Protein AF-A0A972UIZ4-F1 (afdb_monomer_lite)

Radius of gyration: 29.74 Å; chains: 1; bounding box: 60×79×74 Å

pLDDT: mean 77.22, std 16.66, range [39.34, 96.25]

Secondary structure (DSSP, 8-state):
---PPPP-PPP-----S-HHHHHHHHHHHHHHHHHHHHTTT--SSSPPHHHHHHHHHHHTTTS-HHHHHHHHHHHHHHHHHHHS--GGGSHHHHHHHHHHHHHHHHHHHHHHS---SS-HHHHS--------------PPP----------PPPSS--PPPPPPPP-

Structure (mmCIF, N/CA/C/O backbone):
data_AF-A0A972UIZ4-F1
#
_entry.id   AF-A0A972UIZ4-F1
#
loop_
_atom_site.group_PDB
_atom_site.id
_atom_site.type_symbol
_atom_site.label_atom_id
_atom_site.label_alt_id
_atom_site.label_comp_id
_atom_site.label_asym_id
_atom_site.label_entity_id
_atom_site.label_seq_id
_atom_site.pdbx_PDB_ins_code
_atom_site.Cartn_x
_atom_site.Cartn_y
_atom_site.Cartn_z
_atom_site.occupancy
_atom_site.B_iso_or_equiv
_atom_site.auth_seq_id
_atom_site.auth_comp_id
_atom_site.auth_asym_id
_atom_site.auth_atom_id
_atom_site.pdbx_PDB_model_num
ATOM 1 N N . MET A 1 1 ? 5.917 -61.252 26.962 1.00 44.66 1 MET A N 1
ATOM 2 C CA . MET A 1 1 ? 5.654 -59.898 27.508 1.00 44.66 1 MET A CA 1
ATOM 3 C C . MET A 1 1 ? 6.527 -58.879 26.771 1.00 44.66 1 MET A C 1
ATOM 5 O O . MET A 1 1 ? 7.733 -58.883 26.972 1.00 44.66 1 MET A O 1
ATOM 9 N N . LYS A 1 2 ? 5.974 -58.068 25.854 1.00 53.78 2 LYS A N 1
ATOM 10 C CA . LYS A 1 2 ? 6.735 -57.066 25.074 1.00 53.78 2 LYS A CA 1
ATOM 11 C C . LYS A 1 2 ? 6.495 -55.676 25.674 1.00 53.78 2 LYS A C 1
ATOM 13 O O . LYS A 1 2 ? 5.368 -55.193 25.665 1.00 53.78 2 LYS A O 1
ATOM 18 N N . ARG A 1 3 ? 7.538 -55.063 26.244 1.00 49.38 3 ARG A N 1
ATOM 19 C CA . ARG A 1 3 ? 7.490 -53.714 26.831 1.00 49.38 3 ARG A CA 1
ATOM 20 C C . ARG A 1 3 ? 7.456 -52.676 25.704 1.00 49.38 3 ARG A C 1
ATOM 22 O O . ARG A 1 3 ? 8.434 -52.530 24.977 1.00 49.38 3 ARG A O 1
ATOM 29 N N . PHE A 1 4 ? 6.339 -51.969 25.552 1.00 52.22 4 PHE A N 1
ATOM 30 C CA . PHE A 1 4 ? 6.249 -50.799 24.677 1.00 52.22 4 PHE A CA 1
ATOM 31 C C . PHE A 1 4 ? 6.992 -49.623 25.325 1.00 52.22 4 PHE A C 1
ATOM 33 O O . PHE A 1 4 ? 6.649 -49.179 26.418 1.00 52.22 4 PHE A O 1
ATOM 40 N N . SER A 1 5 ? 8.036 -49.143 24.650 1.00 60.78 5 SER A N 1
ATOM 41 C CA . SER A 1 5 ? 8.815 -47.967 25.041 1.00 60.78 5 SER A CA 1
ATOM 42 C C . SER A 1 5 ? 8.057 -46.689 24.662 1.00 60.78 5 SER A C 1
ATOM 44 O O . SER A 1 5 ? 7.728 -46.476 23.495 1.00 60.78 5 SER A O 1
ATOM 46 N N . SER A 1 6 ? 7.748 -45.852 25.655 1.00 64.69 6 SER A N 1
ATOM 47 C CA . SER A 1 6 ? 7.014 -44.591 25.491 1.00 64.69 6 SER A CA 1
ATOM 48 C C . SER A 1 6 ? 7.776 -43.566 24.634 1.00 64.69 6 SER A C 1
ATOM 50 O O . SER A 1 6 ? 8.967 -43.336 24.862 1.00 64.69 6 SER A O 1
ATOM 52 N N . PRO A 1 7 ? 7.113 -42.855 23.703 1.00 62.78 7 PRO A N 1
ATOM 53 C CA . PRO A 1 7 ? 7.764 -41.822 22.906 1.00 62.78 7 PRO A CA 1
ATOM 54 C C . PRO A 1 7 ? 8.007 -40.549 23.737 1.00 62.78 7 PRO A C 1
ATOM 56 O O . PRO A 1 7 ? 7.073 -39.919 24.240 1.00 62.78 7 PRO A O 1
ATOM 59 N N . LYS A 1 8 ? 9.276 -40.127 23.845 1.00 63.12 8 LYS A N 1
ATOM 60 C CA . LYS A 1 8 ? 9.683 -38.828 24.417 1.00 63.12 8 LYS A CA 1
ATOM 61 C C . LYS A 1 8 ? 8.965 -37.678 23.690 1.00 63.12 8 LYS A C 1
ATOM 63 O O . LYS A 1 8 ? 9.232 -37.406 22.518 1.00 63.12 8 LYS A O 1
ATOM 68 N N . LYS A 1 9 ? 8.079 -36.962 24.395 1.00 61.34 9 LYS A N 1
ATOM 69 C CA . LYS A 1 9 ? 7.444 -35.722 23.914 1.00 61.34 9 LYS A CA 1
ATOM 70 C C . LYS A 1 9 ? 8.521 -34.656 23.671 1.00 61.34 9 LYS A C 1
ATOM 72 O O . LYS A 1 9 ? 9.212 -34.246 24.600 1.00 61.34 9 LYS A O 1
ATOM 77 N N . ARG A 1 10 ? 8.656 -34.187 22.426 1.00 61.06 10 ARG A N 1
ATOM 78 C CA . ARG A 1 10 ? 9.517 -33.040 22.087 1.00 61.06 10 ARG A CA 1
ATOM 79 C C . ARG A 1 10 ? 8.954 -31.764 22.738 1.00 61.06 10 ARG A C 1
ATOM 81 O O . ARG A 1 10 ? 7.746 -31.534 22.631 1.00 61.06 10 ARG A O 1
ATOM 88 N N . PRO A 1 11 ? 9.778 -30.908 23.366 1.00 59.25 11 PRO A N 1
ATOM 89 C CA . PRO A 1 11 ? 9.301 -29.641 23.906 1.00 59.25 11 PRO A CA 1
ATOM 90 C C . PRO A 1 11 ? 8.874 -28.703 22.768 1.00 59.25 11 PRO A C 1
ATOM 92 O O . PRO A 1 11 ? 9.604 -28.486 21.798 1.00 59.25 11 PRO A O 1
ATOM 95 N N . ARG A 1 12 ? 7.668 -28.134 22.881 1.00 62.41 12 ARG A N 1
ATOM 96 C CA . ARG A 1 12 ? 7.178 -27.090 21.973 1.00 62.41 12 ARG A CA 1
ATOM 97 C C . ARG A 1 12 ? 8.027 -25.832 22.183 1.00 62.41 12 ARG A C 1
ATOM 99 O O . ARG A 1 12 ? 7.966 -25.228 23.251 1.00 62.41 12 ARG A O 1
ATOM 106 N N . LYS A 1 13 ? 8.804 -25.421 21.172 1.00 59.78 13 LYS A N 1
ATOM 107 C CA . LYS A 1 13 ? 9.491 -24.117 21.160 1.00 59.78 13 LYS A CA 1
ATOM 108 C C . LYS A 1 13 ? 8.450 -23.004 21.350 1.00 59.78 13 LYS A C 1
ATOM 110 O O . LYS A 1 13 ? 7.640 -22.759 20.459 1.00 59.78 13 LYS A O 1
ATOM 115 N N . ARG A 1 14 ? 8.466 -22.332 22.504 1.00 60.47 14 ARG A N 1
ATOM 116 C CA . ARG A 1 14 ? 7.729 -21.079 22.730 1.00 60.47 14 ARG A CA 1
ATOM 117 C C . ARG A 1 14 ? 8.372 -19.975 21.875 1.00 60.47 14 ARG A C 1
ATOM 119 O O . ARG A 1 14 ? 9.577 -19.766 22.008 1.00 60.47 14 ARG A O 1
ATOM 126 N N . PRO A 1 15 ? 7.633 -19.249 21.016 1.00 50.94 15 PRO A N 1
ATOM 127 C CA . PRO A 1 15 ? 8.197 -18.096 20.326 1.00 50.94 15 PRO A CA 1
ATOM 128 C C . PRO A 1 15 ? 8.270 -16.907 21.296 1.00 50.94 15 PRO A C 1
ATOM 130 O O . PRO A 1 15 ? 7.281 -16.215 21.519 1.00 50.94 15 PRO A O 1
ATOM 133 N N . ALA A 1 16 ? 9.441 -16.681 21.892 1.00 50.84 16 ALA A N 1
ATOM 134 C CA . ALA A 1 16 ? 9.711 -15.532 22.752 1.00 50.84 16 ALA A CA 1
ATOM 135 C C . ALA A 1 16 ? 10.209 -14.301 21.954 1.00 50.84 16 ALA A C 1
ATOM 137 O O . ALA A 1 16 ? 10.855 -14.427 20.914 1.00 50.84 16 ALA A O 1
ATOM 138 N N . ALA A 1 17 ? 9.905 -13.112 22.490 1.00 51.31 17 ALA A N 1
ATOM 139 C CA . ALA A 1 17 ? 10.590 -11.820 22.301 1.00 51.31 17 ALA A CA 1
ATOM 140 C C . ALA A 1 17 ? 10.456 -11.008 20.987 1.00 51.31 17 ALA A C 1
ATOM 142 O O . ALA A 1 17 ? 11.028 -9.927 20.907 1.00 51.31 17 ALA A O 1
ATOM 143 N N . LYS A 1 18 ? 9.658 -11.402 19.982 1.00 52.66 18 LYS A N 1
ATOM 144 C CA . LYS A 1 18 ? 9.435 -10.556 18.772 1.00 52.66 18 LYS A CA 1
ATOM 145 C C . LYS A 1 18 ? 8.265 -9.562 18.876 1.00 52.66 18 LYS A C 1
ATOM 147 O O . LYS A 1 18 ? 7.923 -8.915 17.890 1.00 52.66 18 LYS A O 1
ATOM 152 N N . SER A 1 19 ? 7.597 -9.465 20.027 1.00 60.62 19 SER A N 1
ATOM 153 C CA . SER A 1 19 ? 6.283 -8.810 20.119 1.00 60.62 19 SER A CA 1
ATOM 154 C C . SER A 1 19 ? 6.329 -7.291 20.309 1.00 60.62 19 SER A C 1
ATOM 156 O O . SER A 1 19 ? 5.411 -6.624 19.849 1.00 60.62 19 SER A O 1
ATOM 158 N N . THR A 1 20 ? 7.355 -6.724 20.948 1.00 68.19 20 THR A N 1
ATOM 159 C CA . THR A 1 20 ? 7.416 -5.279 21.248 1.00 68.19 20 THR A CA 1
ATOM 160 C C . THR A 1 20 ? 7.866 -4.460 20.038 1.00 68.19 20 THR A C 1
ATOM 162 O O . THR A 1 20 ? 7.168 -3.535 19.637 1.00 68.19 20 THR A O 1
ATOM 165 N N . ALA A 1 21 ? 8.955 -4.862 19.377 1.00 73.31 21 ALA A N 1
ATOM 166 C CA . ALA A 1 21 ? 9.451 -4.200 18.166 1.00 73.31 21 ALA A CA 1
ATOM 167 C C . ALA A 1 21 ? 8.473 -4.300 16.978 1.00 73.31 21 ALA A C 1
ATOM 169 O O . ALA A 1 21 ? 8.375 -3.395 16.154 1.00 73.31 21 ALA A O 1
ATOM 170 N N . ALA A 1 22 ? 7.716 -5.397 16.882 1.00 75.88 22 ALA A N 1
ATOM 171 C CA . ALA A 1 22 ? 6.678 -5.529 15.863 1.00 75.88 22 ALA A CA 1
ATOM 172 C C . ALA A 1 22 ? 5.489 -4.593 16.131 1.00 75.88 22 ALA A C 1
ATOM 174 O O . ALA A 1 22 ? 4.962 -4.005 15.192 1.00 75.88 22 ALA A O 1
ATOM 175 N N . LYS A 1 23 ? 5.091 -4.417 17.400 1.00 81.38 23 LYS A N 1
ATOM 176 C CA . LYS A 1 23 ? 4.030 -3.472 17.785 1.00 81.38 23 LYS A CA 1
ATOM 177 C C . LYS A 1 23 ? 4.426 -2.028 17.490 1.00 81.38 23 LYS A C 1
ATOM 179 O O . LYS A 1 23 ? 3.632 -1.317 16.887 1.00 81.38 23 LYS A O 1
ATOM 184 N N . SER A 1 24 ? 5.654 -1.622 17.818 1.00 84.06 24 SER A N 1
ATOM 185 C CA . SER A 1 24 ? 6.115 -0.256 17.531 1.00 84.06 24 SER A CA 1
ATOM 186 C C . SER A 1 24 ? 6.173 0.034 16.026 1.00 84.06 24 SER A C 1
ATOM 188 O O . SER A 1 24 ? 5.815 1.125 15.586 1.00 84.06 24 SER A O 1
ATOM 190 N N . ALA A 1 25 ? 6.545 -0.954 15.204 1.00 87.31 25 ALA A N 1
ATOM 191 C CA . ALA A 1 25 ? 6.488 -0.831 13.748 1.00 87.31 25 ALA A CA 1
ATOM 192 C C . ALA A 1 25 ? 5.044 -0.731 13.215 1.00 87.31 25 ALA A C 1
ATOM 194 O O . ALA A 1 25 ? 4.790 0.022 12.273 1.00 87.31 25 ALA A O 1
ATOM 195 N N . GLU A 1 26 ? 4.098 -1.469 13.809 1.00 90.12 26 GLU A N 1
ATOM 196 C CA . GLU A 1 26 ? 2.672 -1.374 13.474 1.00 90.12 26 GLU A CA 1
ATOM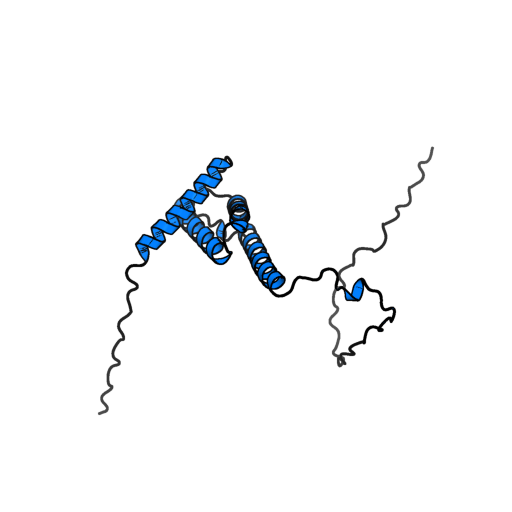 197 C C . GLU A 1 26 ? 2.103 0.009 13.827 1.00 90.12 26 GLU A C 1
ATOM 199 O O . GLU A 1 26 ? 1.436 0.629 12.995 1.00 90.12 26 GLU A O 1
ATOM 204 N N . GLU A 1 27 ? 2.408 0.516 15.022 1.00 91.62 27 GLU A N 1
ATOM 205 C CA . GLU A 1 27 ? 2.002 1.848 15.487 1.00 91.62 27 GLU A CA 1
ATOM 206 C C . GLU A 1 27 ? 2.588 2.959 14.620 1.00 91.62 27 GLU A C 1
ATOM 208 O O . GLU A 1 27 ? 1.860 3.873 14.232 1.00 91.62 27 GLU A O 1
ATOM 213 N N . LYS A 1 28 ? 3.865 2.849 14.237 1.00 93.62 28 LYS A N 1
ATOM 214 C CA . LYS A 1 28 ? 4.505 3.794 13.316 1.00 93.62 28 LYS A CA 1
ATOM 215 C C . LYS A 1 28 ? 3.820 3.808 11.950 1.00 93.62 28 LYS A C 1
ATOM 217 O O . LYS A 1 28 ? 3.448 4.872 11.469 1.00 93.62 28 LYS A O 1
ATOM 222 N N . ALA A 1 29 ? 3.580 2.636 11.357 1.00 93.19 29 ALA A N 1
ATOM 223 C CA . ALA A 1 29 ? 2.881 2.540 10.073 1.00 93.19 29 ALA A CA 1
ATOM 224 C C . ALA A 1 29 ? 1.464 3.139 10.140 1.00 93.19 29 ALA A C 1
ATOM 226 O O . ALA A 1 29 ? 0.989 3.747 9.180 1.00 93.19 29 ALA A O 1
ATOM 227 N N . TRP A 1 30 ? 0.789 2.991 11.282 1.00 93.94 30 TRP A N 1
ATOM 228 C CA . TRP A 1 30 ? -0.503 3.623 11.526 1.00 93.94 30 TRP A CA 1
ATOM 229 C C . TRP A 1 30 ? -0.404 5.141 11.691 1.00 93.94 30 TRP A C 1
ATOM 231 O O . TRP A 1 30 ? -1.224 5.858 11.120 1.00 93.94 30 TRP A O 1
ATOM 241 N N . ALA A 1 31 ? 0.581 5.644 12.435 1.00 94.62 31 ALA A N 1
ATOM 242 C CA . ALA A 1 31 ? 0.803 7.077 12.610 1.00 94.62 31 ALA A CA 1
ATOM 243 C C . ALA A 1 31 ? 1.098 7.768 11.270 1.00 94.62 31 ALA A C 1
ATOM 245 O O . ALA A 1 31 ? 0.476 8.787 10.962 1.00 94.62 31 ALA A O 1
ATOM 246 N N . ASP A 1 32 ? 1.947 7.162 10.437 1.00 94.62 32 ASP A N 1
ATOM 247 C CA . ASP A 1 32 ? 2.250 7.646 9.086 1.00 94.62 32 ASP A CA 1
ATOM 248 C C . ASP A 1 32 ? 0.981 7.697 8.218 1.00 94.62 32 ASP A C 1
ATOM 250 O O . ASP A 1 32 ? 0.728 8.681 7.520 1.00 94.62 32 ASP A O 1
ATOM 254 N N . PHE A 1 33 ? 0.137 6.663 8.295 1.00 94.50 33 PHE A N 1
ATOM 255 C CA . PHE A 1 33 ? -1.142 6.624 7.585 1.00 94.50 33 PHE A CA 1
ATOM 256 C C . PHE A 1 33 ? -2.123 7.702 8.069 1.00 94.50 33 PHE A C 1
ATOM 258 O O . PHE A 1 33 ? -2.756 8.372 7.251 1.00 94.50 33 PHE A O 1
ATOM 265 N N . VAL A 1 34 ? -2.242 7.906 9.384 1.00 94.75 34 VAL A N 1
ATOM 266 C CA . VAL A 1 34 ? -3.102 8.951 9.962 1.00 94.75 34 VAL A CA 1
ATOM 267 C C . VAL A 1 34 ? -2.609 10.339 9.566 1.00 94.75 34 VAL A C 1
ATOM 269 O O . VAL A 1 34 ? -3.424 11.172 9.175 1.00 94.75 34 VAL A O 1
ATOM 272 N N . SER A 1 35 ? -1.300 10.584 9.632 1.00 95.88 35 SER A N 1
ATOM 273 C CA . SER A 1 35 ? -0.686 11.840 9.190 1.00 95.88 35 SER A CA 1
ATOM 274 C C . SER A 1 35 ? -0.999 12.113 7.716 1.00 95.88 35 SER A C 1
ATOM 276 O O . SER A 1 35 ? -1.500 13.181 7.361 1.00 95.88 35 SER A O 1
ATOM 278 N N . TRP A 1 36 ? -0.836 11.098 6.864 1.00 95.38 36 TRP A N 1
ATOM 279 C CA . TRP A 1 36 ? -1.161 11.183 5.443 1.00 95.38 36 TRP A CA 1
ATOM 280 C C . TRP A 1 36 ? -2.648 11.461 5.172 1.00 95.38 36 TRP A C 1
ATOM 282 O O . TRP A 1 36 ? -2.962 12.224 4.252 1.00 95.38 36 TRP A O 1
ATOM 292 N N . CYS A 1 37 ? -3.551 10.872 5.967 1.00 94.81 37 CYS A N 1
ATOM 293 C CA . CYS A 1 37 ? -4.990 11.134 5.890 1.00 94.81 37 CYS A CA 1
ATOM 294 C C . CYS A 1 37 ? -5.323 12.570 6.309 1.00 94.81 37 CYS A C 1
ATOM 296 O O . CYS A 1 37 ? -6.039 13.258 5.584 1.00 94.81 37 CYS A O 1
ATOM 298 N N . LYS A 1 38 ? -4.769 13.041 7.436 1.00 95.12 38 LYS A N 1
ATOM 299 C CA . LYS A 1 38 ? -4.969 14.410 7.942 1.00 95.12 38 LYS A CA 1
ATOM 300 C C . LYS A 1 38 ? -4.520 15.454 6.925 1.00 95.12 38 LYS A C 1
ATOM 302 O O . LYS A 1 38 ? -5.277 16.367 6.629 1.00 95.12 38 LYS A O 1
ATOM 307 N N . ALA A 1 39 ? -3.355 15.254 6.310 1.00 95.38 39 ALA A N 1
ATOM 308 C CA . ALA A 1 39 ? -2.835 16.139 5.266 1.00 95.38 39 ALA A CA 1
ATOM 309 C C . ALA A 1 39 ? -3.735 16.234 4.014 1.00 95.38 39 ALA A C 1
ATOM 311 O O . ALA A 1 39 ? -3.533 17.106 3.177 1.00 95.38 39 ALA A O 1
ATOM 312 N N . ARG A 1 40 ? -4.705 15.325 3.853 1.00 93.50 40 ARG A N 1
ATOM 313 C CA . ARG A 1 40 ? -5.640 15.265 2.715 1.00 93.50 40 ARG A CA 1
ATOM 314 C C . ARG A 1 40 ? -7.096 15.470 3.127 1.00 93.50 40 ARG A C 1
ATOM 316 O O . ARG A 1 40 ? -7.979 15.224 2.313 1.00 93.50 40 ARG A O 1
ATOM 323 N N . ASN A 1 41 ? -7.347 15.882 4.372 1.00 93.06 41 ASN A N 1
ATOM 324 C CA . ASN A 1 41 ? -8.691 16.020 4.940 1.00 93.06 41 ASN A CA 1
ATOM 325 C C . ASN A 1 41 ? -9.526 14.726 4.843 1.00 93.06 41 ASN A C 1
ATOM 327 O O . ASN A 1 41 ? -10.736 14.755 4.633 1.00 93.06 41 ASN A O 1
ATOM 331 N N . LEU A 1 42 ? -8.870 13.569 4.986 1.00 91.00 42 LEU A N 1
ATOM 332 C CA . LEU A 1 42 ? -9.504 12.252 4.959 1.00 91.00 42 LEU A CA 1
ATOM 333 C C . LEU A 1 42 ? -9.676 11.699 6.374 1.00 91.00 42 LEU A C 1
ATOM 335 O O . LEU A 1 42 ? -8.811 11.852 7.240 1.00 91.00 42 LEU A O 1
ATOM 339 N N . THR A 1 43 ? -10.765 10.968 6.595 1.00 86.56 43 THR A N 1
ATOM 340 C CA . THR A 1 43 ? -10.994 10.253 7.851 1.00 86.56 43 THR A CA 1
ATOM 341 C C . THR A 1 43 ? -10.183 8.957 7.882 1.00 86.56 43 THR A C 1
ATOM 343 O O . THR A 1 43 ? -10.318 8.073 7.034 1.00 86.56 43 THR A O 1
ATOM 346 N N . ALA A 1 44 ? -9.314 8.824 8.888 1.00 82.69 44 ALA A N 1
ATOM 34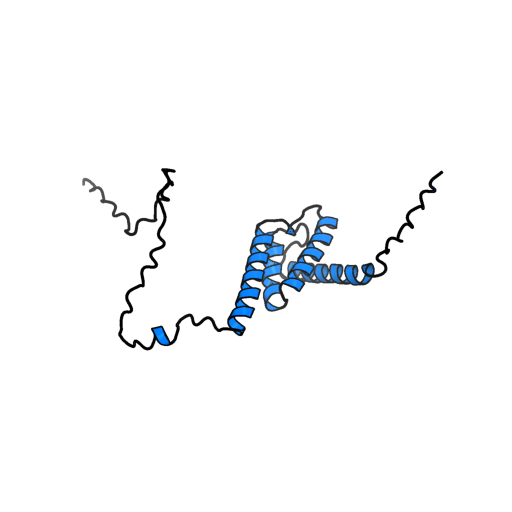7 C CA . ALA A 1 44 ? -8.514 7.614 9.060 1.00 82.69 44 ALA A CA 1
ATOM 348 C C . ALA A 1 44 ? -9.359 6.420 9.544 1.00 82.69 44 ALA A C 1
ATOM 350 O O . ALA A 1 44 ? -9.030 5.278 9.239 1.00 82.69 44 ALA A O 1
ATOM 351 N N . VAL A 1 45 ? -10.452 6.650 10.282 1.00 84.25 45 VAL A N 1
ATOM 352 C CA . VAL A 1 45 ? -11.384 5.603 10.737 1.00 84.25 45 VAL A CA 1
ATOM 353 C C . VAL A 1 45 ? -12.829 6.113 10.625 1.00 84.25 45 VAL A C 1
ATOM 355 O O . VAL A 1 45 ? -13.091 7.201 11.131 1.00 84.25 45 VAL A O 1
ATOM 358 N N . PRO A 1 46 ? -13.767 5.342 10.033 1.00 79.00 46 PRO A N 1
ATOM 359 C CA . PRO A 1 46 ? -13.546 4.118 9.258 1.00 79.00 46 PRO A CA 1
ATOM 360 C C . PRO A 1 46 ? -12.906 4.433 7.896 1.00 79.00 46 PRO A C 1
ATOM 362 O O . PRO A 1 46 ? -13.406 5.252 7.132 1.00 79.00 46 PRO A O 1
ATOM 365 N N . THR A 1 47 ? -11.809 3.755 7.565 1.00 83.06 47 THR A N 1
ATO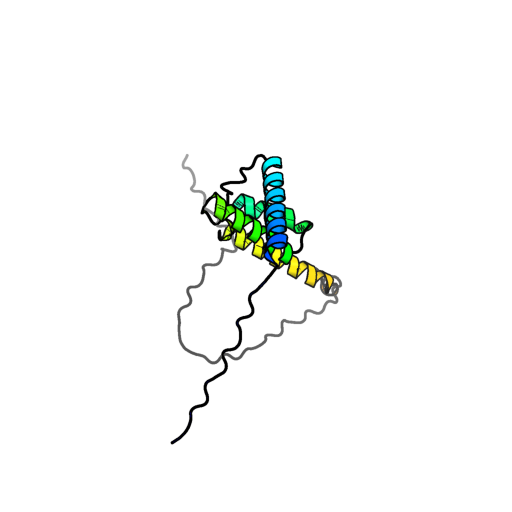M 366 C CA . THR A 1 47 ? -11.123 3.928 6.282 1.00 83.06 47 THR A CA 1
ATOM 367 C C . THR A 1 47 ? -11.989 3.388 5.140 1.00 83.06 47 THR A C 1
ATOM 369 O O . THR A 1 47 ? -12.307 2.194 5.102 1.00 83.06 47 THR A O 1
ATOM 372 N N . ASN A 1 48 ? -12.315 4.233 4.159 1.00 89.12 48 ASN A N 1
ATOM 373 C CA . ASN A 1 48 ? -12.835 3.762 2.874 1.00 89.12 48 ASN A CA 1
ATOM 374 C C . ASN A 1 48 ? -11.750 2.908 2.177 1.00 89.12 48 ASN A C 1
ATOM 376 O O . ASN A 1 48 ? -10.598 3.342 2.113 1.00 89.12 48 ASN A O 1
ATOM 380 N N . PRO A 1 49 ? -12.054 1.715 1.629 1.00 91.31 49 PRO A N 1
ATOM 381 C CA . PRO A 1 49 ? -11.057 0.908 0.923 1.00 91.31 49 PRO A CA 1
ATOM 382 C C . PRO A 1 49 ? -10.313 1.656 -0.195 1.00 91.31 49 PRO A C 1
ATOM 384 O O . PRO A 1 49 ? -9.149 1.356 -0.461 1.00 91.31 49 PRO A O 1
ATOM 387 N N . TRP A 1 50 ? -10.946 2.657 -0.813 1.00 92.75 50 TRP A N 1
ATOM 388 C CA . TRP A 1 50 ? -10.282 3.563 -1.750 1.00 92.75 50 TRP A CA 1
ATOM 389 C C . TRP A 1 50 ? -9.139 4.349 -1.097 1.00 92.75 50 TRP A C 1
ATOM 391 O O . TRP A 1 50 ? -8.047 4.391 -1.653 1.00 92.75 50 TRP A O 1
ATOM 401 N N . THR A 1 51 ? -9.329 4.897 0.104 1.00 94.31 51 THR A N 1
ATOM 402 C CA . THR A 1 51 ? -8.291 5.622 0.855 1.00 94.31 51 THR A CA 1
ATOM 403 C C . THR A 1 51 ? -7.053 4.757 1.076 1.00 94.31 51 THR A C 1
ATOM 405 O O . THR A 1 51 ? -5.929 5.206 0.853 1.00 94.31 51 THR A O 1
ATOM 408 N N . LEU A 1 52 ? -7.252 3.485 1.435 1.00 93.56 52 LEU A N 1
ATOM 409 C CA . LEU A 1 52 ? -6.155 2.537 1.635 1.00 93.56 52 LEU A CA 1
ATOM 410 C C . LEU A 1 52 ? -5.449 2.184 0.313 1.00 93.56 52 LEU A C 1
ATOM 412 O O . LEU A 1 52 ? -4.224 2.080 0.274 1.00 93.56 52 LEU A O 1
ATOM 416 N N . ALA A 1 53 ? -6.202 2.037 -0.782 1.00 95.06 53 ALA A N 1
ATOM 417 C CA . ALA A 1 53 ? -5.639 1.823 -2.115 1.00 95.06 53 ALA A CA 1
ATOM 418 C C . ALA A 1 53 ? -4.835 3.041 -2.612 1.00 95.06 53 ALA A C 1
ATOM 420 O O . ALA A 1 53 ? -3.754 2.880 -3.180 1.00 95.06 53 ALA A O 1
ATOM 421 N N . THR A 1 54 ? -5.327 4.254 -2.368 1.00 95.50 54 THR A N 1
ATOM 422 C CA . THR A 1 54 ? -4.651 5.507 -2.732 1.00 95.50 54 THR A CA 1
ATOM 423 C C . THR A 1 54 ? -3.381 5.704 -1.913 1.00 95.50 54 THR A C 1
ATOM 425 O O . THR A 1 54 ? -2.342 6.047 -2.475 1.00 95.50 54 THR A O 1
ATOM 428 N N . TYR A 1 55 ? -3.416 5.393 -0.614 1.00 95.06 55 TYR A N 1
ATOM 429 C CA . TYR A 1 55 ? -2.218 5.363 0.224 1.00 95.06 55 TYR A CA 1
ATOM 430 C C . TYR A 1 55 ? -1.181 4.368 -0.312 1.00 95.06 55 TYR A C 1
ATOM 432 O O . TYR A 1 55 ? -0.017 4.722 -0.491 1.00 95.06 55 TYR A O 1
ATOM 440 N N . ALA A 1 56 ? -1.610 3.153 -0.677 1.00 94.94 56 ALA A N 1
ATOM 441 C CA . ALA A 1 56 ? -0.726 2.151 -1.272 1.00 94.94 56 ALA A CA 1
ATOM 442 C C . ALA A 1 56 ? -0.031 2.667 -2.543 1.00 94.94 56 ALA A C 1
ATOM 444 O O . ALA A 1 56 ? 1.164 2.450 -2.745 1.00 94.94 56 ALA A O 1
ATOM 445 N N . ARG A 1 57 ? -0.782 3.379 -3.391 1.00 94.88 57 ARG A N 1
ATOM 446 C CA . ARG A 1 57 ? -0.271 4.003 -4.614 1.00 94.88 57 ARG A CA 1
ATOM 447 C C . ARG A 1 57 ? 0.737 5.114 -4.314 1.00 94.88 57 ARG A C 1
ATOM 449 O O . ARG A 1 57 ? 1.746 5.204 -5.004 1.00 94.88 57 ARG A O 1
ATOM 456 N N . TRP A 1 58 ? 0.484 5.925 -3.291 1.00 94.88 58 TRP A N 1
ATOM 457 C CA . TRP A 1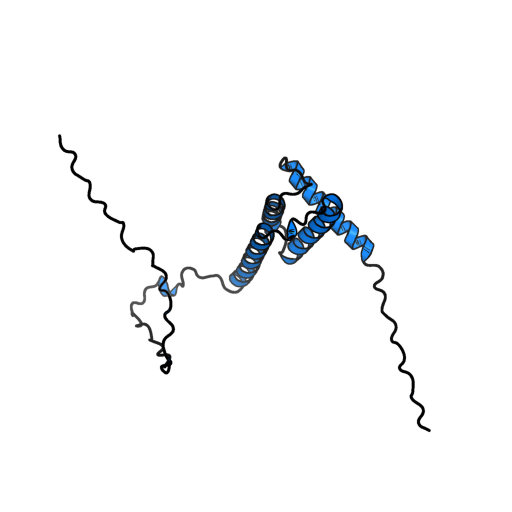 58 ? 1.377 7.003 -2.862 1.00 94.88 58 TRP A CA 1
ATOM 458 C C . TRP A 1 58 ? 2.699 6.481 -2.269 1.00 94.88 58 TRP A C 1
ATOM 460 O O . TRP A 1 58 ? 3.755 7.078 -2.476 1.00 94.88 58 TRP A O 1
ATOM 470 N N . CYS A 1 59 ? 2.673 5.331 -1.591 1.00 93.69 59 CYS A N 1
ATOM 471 C CA . CYS A 1 59 ? 3.878 4.692 -1.056 1.00 93.69 59 CYS A CA 1
ATOM 472 C C . CYS A 1 59 ? 4.717 3.948 -2.110 1.00 93.69 59 CYS A C 1
ATOM 474 O O . CYS A 1 59 ? 5.894 3.693 -1.858 1.00 93.69 59 CYS A O 1
ATOM 476 N N . GLU A 1 60 ? 4.153 3.593 -3.272 1.00 92.50 60 GLU A N 1
ATOM 477 C CA . GLU A 1 60 ? 4.845 2.840 -4.334 1.00 92.50 60 GLU A CA 1
ATOM 478 C C . GLU A 1 60 ? 6.228 3.401 -4.733 1.00 92.50 60 GLU A C 1
ATOM 480 O O . GLU A 1 60 ? 7.159 2.600 -4.850 1.00 92.50 60 GLU A O 1
ATOM 485 N N . PRO A 1 61 ? 6.418 4.717 -4.960 1.00 90.56 61 PRO A N 1
ATOM 486 C CA . PRO A 1 61 ? 7.736 5.251 -5.313 1.00 90.56 61 PRO A CA 1
ATOM 487 C C . PRO A 1 61 ? 8.773 5.119 -4.186 1.00 90.56 61 PRO A C 1
ATOM 489 O O . PRO A 1 61 ? 9.951 4.911 -4.468 1.00 90.56 61 PRO A O 1
ATOM 492 N N . HIS A 1 62 ? 8.345 5.186 -2.924 1.00 89.44 62 HIS A N 1
ATOM 493 C CA . HIS A 1 62 ? 9.236 5.252 -1.761 1.00 89.44 62 HIS A CA 1
ATOM 494 C C . HIS A 1 62 ? 9.527 3.879 -1.137 1.00 89.44 62 HIS A C 1
ATOM 496 O O . HIS A 1 62 ? 10.535 3.707 -0.456 1.00 89.44 62 HIS A O 1
ATOM 502 N N . GLN A 1 63 ? 8.658 2.884 -1.346 1.00 89.50 63 GLN A N 1
ATOM 503 C CA . GLN A 1 63 ? 8.754 1.577 -0.694 1.00 89.50 63 GLN A CA 1
ATOM 504 C C . GLN A 1 63 ? 8.687 0.420 -1.690 1.00 89.50 63 GLN A C 1
ATOM 506 O O . GLN A 1 63 ? 7.892 0.392 -2.627 1.00 89.50 63 GLN A O 1
ATOM 511 N N . ARG A 1 64 ? 9.501 -0.614 -1.450 1.00 91.69 64 ARG A N 1
ATOM 512 C CA . ARG A 1 64 ? 9.403 -1.878 -2.191 1.00 91.69 64 ARG A CA 1
ATOM 513 C C . ARG A 1 64 ? 8.089 -2.586 -1.840 1.00 91.69 64 ARG A C 1
ATOM 515 O O . ARG A 1 64 ? 7.681 -2.605 -0.680 1.00 91.69 64 ARG A O 1
ATOM 522 N N . TYR A 1 65 ? 7.495 -3.268 -2.819 1.00 93.31 65 TYR A N 1
ATOM 523 C CA . TYR A 1 65 ? 6.251 -4.031 -2.650 1.00 93.31 65 TYR A CA 1
ATOM 524 C C . TYR A 1 65 ? 6.174 -4.917 -1.384 1.00 93.31 65 TYR A C 1
ATOM 526 O O . TYR A 1 65 ? 5.177 -4.819 -0.672 1.00 93.31 65 TYR A O 1
ATOM 534 N N . PRO A 1 66 ? 7.181 -5.744 -1.023 1.00 93.38 66 PRO A N 1
ATOM 535 C CA . PRO A 1 66 ? 7.090 -6.572 0.183 1.00 93.38 66 PRO A CA 1
ATOM 536 C C . PRO A 1 66 ? 7.032 -5.760 1.485 1.00 93.38 66 PRO A C 1
ATOM 538 O O . PRO A 1 66 ? 6.413 -6.212 2.447 1.00 93.38 66 PRO A O 1
ATOM 541 N N . ALA A 1 67 ? 7.657 -4.581 1.534 1.00 93.19 67 ALA A N 1
ATOM 542 C CA . ALA A 1 67 ? 7.551 -3.681 2.680 1.00 93.19 67 ALA A CA 1
ATOM 543 C C . ALA A 1 67 ? 6.162 -3.030 2.719 1.00 93.19 67 ALA A C 1
ATOM 545 O O . ALA A 1 67 ? 5.500 -3.074 3.753 1.00 93.19 67 ALA A O 1
ATOM 546 N N . LEU A 1 68 ? 5.673 -2.561 1.568 1.00 93.94 68 LEU A N 1
ATOM 547 C CA . LEU A 1 68 ? 4.335 -1.988 1.420 1.00 93.94 68 LEU A CA 1
ATOM 548 C C . LEU A 1 68 ? 3.218 -2.970 1.820 1.00 93.94 68 LEU A C 1
ATOM 550 O O . LEU A 1 68 ? 2.265 -2.622 2.510 1.00 93.94 68 LEU A O 1
ATOM 554 N N . ALA A 1 69 ? 3.334 -4.238 1.430 1.00 93.75 69 ALA A N 1
ATOM 555 C CA . ALA A 1 69 ? 2.361 -5.256 1.812 1.00 93.75 69 ALA A CA 1
ATOM 556 C C . ALA A 1 69 ? 2.339 -5.493 3.336 1.00 93.75 69 ALA A C 1
ATOM 558 O O . ALA A 1 69 ? 1.287 -5.804 3.898 1.00 93.75 69 ALA A O 1
ATOM 559 N N . LYS A 1 70 ? 3.482 -5.341 4.021 1.00 94.38 70 LYS A N 1
ATOM 560 C CA . LYS A 1 70 ? 3.563 -5.428 5.488 1.00 94.38 70 LYS A CA 1
ATOM 561 C C . LYS A 1 70 ? 2.949 -4.198 6.157 1.00 94.38 70 LYS A C 1
ATOM 563 O O . LYS A 1 70 ? 2.191 -4.375 7.108 1.00 94.38 70 LYS A O 1
ATOM 568 N N . THR A 1 71 ? 3.216 -2.991 5.655 1.00 93.81 71 THR A N 1
ATOM 569 C CA . THR A 1 71 ? 2.639 -1.754 6.210 1.00 93.81 71 THR A CA 1
ATOM 570 C C . THR A 1 71 ? 1.118 -1.744 6.079 1.00 93.81 71 THR A C 1
ATOM 572 O O . THR A 1 71 ? 0.428 -1.487 7.061 1.00 93.81 71 THR A O 1
ATOM 575 N N . ILE A 1 72 ? 0.565 -2.149 4.930 1.00 93.88 72 ILE A N 1
ATOM 576 C CA . ILE A 1 72 ? -0.895 -2.250 4.756 1.00 93.88 72 ILE A CA 1
ATOM 577 C C . ILE A 1 72 ? -1.510 -3.285 5.702 1.00 93.88 72 ILE A C 1
ATOM 579 O O . ILE A 1 72 ? -2.564 -3.027 6.282 1.00 93.88 72 ILE A O 1
ATOM 583 N N . LYS A 1 73 ? -0.861 -4.437 5.914 1.00 93.19 73 LYS A N 1
ATOM 584 C CA . LYS A 1 73 ? -1.329 -5.436 6.893 1.00 93.19 73 LYS A CA 1
ATOM 585 C C . LYS A 1 73 ? -1.303 -4.900 8.327 1.00 93.19 73 LYS A C 1
ATOM 587 O O . LYS A 1 73 ? -2.240 -5.163 9.079 1.00 93.19 73 LYS A O 1
ATOM 592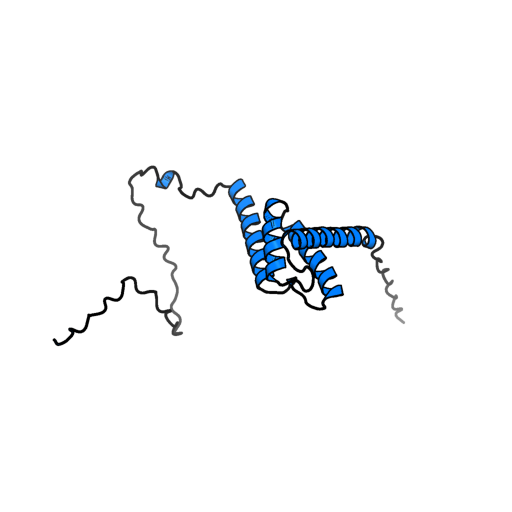 N N . ALA A 1 74 ? -0.270 -4.143 8.694 1.00 93.56 74 ALA A N 1
ATOM 593 C CA . ALA A 1 74 ? -0.170 -3.488 9.996 1.00 93.56 74 ALA A CA 1
ATOM 594 C C . ALA A 1 74 ? -1.298 -2.465 10.209 1.00 93.56 74 ALA A C 1
ATOM 596 O O . ALA A 1 74 ? -2.020 -2.534 11.206 1.00 93.56 74 ALA A O 1
ATOM 597 N N . ILE A 1 75 ? -1.522 -1.592 9.221 1.00 92.44 75 ILE A N 1
ATOM 598 C CA . ILE A 1 75 ? -2.629 -0.624 9.214 1.00 92.44 75 ILE A CA 1
ATOM 599 C C . ILE A 1 75 ? -3.969 -1.356 9.337 1.00 92.44 75 ILE A C 1
ATOM 601 O O . ILE A 1 75 ? -4.803 -0.988 10.162 1.00 92.44 75 ILE A O 1
ATOM 605 N N . ALA A 1 76 ? -4.168 -2.432 8.571 1.00 90.69 76 ALA A N 1
ATOM 606 C CA . ALA A 1 76 ? -5.394 -3.220 8.606 1.00 90.69 76 ALA A CA 1
ATOM 607 C C . ALA A 1 76 ? -5.648 -3.845 9.982 1.00 90.69 76 ALA A C 1
ATOM 609 O O . ALA A 1 76 ? -6.785 -3.839 10.443 1.00 90.69 76 ALA A O 1
ATOM 610 N N . LYS A 1 77 ? -4.612 -4.344 10.664 1.00 90.56 77 LYS A N 1
ATOM 611 C CA . LYS A 1 77 ? -4.727 -4.916 12.012 1.00 90.56 77 LYS A CA 1
ATOM 612 C C . LYS A 1 77 ? -5.207 -3.874 13.027 1.00 90.56 77 LYS A C 1
ATOM 614 O O . LYS A 1 77 ? -6.175 -4.120 13.752 1.00 90.56 77 LYS A O 1
ATOM 619 N N . ILE A 1 78 ? -4.608 -2.685 13.021 1.00 90.62 78 ILE A N 1
ATOM 620 C CA . ILE A 1 78 ? -5.029 -1.580 13.896 1.00 90.62 78 ILE A CA 1
ATOM 621 C C . ILE A 1 78 ? -6.439 -1.103 13.521 1.00 90.62 78 ILE A C 1
ATOM 623 O O . ILE A 1 78 ? -7.279 -0.889 14.397 1.00 90.62 78 ILE A O 1
ATOM 627 N N . HIS A 1 79 ? -6.752 -1.036 12.227 1.00 88.88 79 HIS A N 1
ATOM 628 C CA . HIS A 1 79 ? -8.086 -0.694 11.746 1.00 88.88 79 HIS A CA 1
ATOM 629 C C . HIS A 1 79 ? -9.150 -1.701 12.205 1.00 88.88 79 HIS A C 1
ATOM 631 O O . HIS A 1 79 ? -10.232 -1.300 12.631 1.00 88.88 79 HIS A O 1
ATOM 637 N N . THR A 1 80 ? -8.859 -3.007 12.172 1.00 88.56 80 THR A N 1
ATOM 638 C CA . THR A 1 80 ? -9.794 -4.033 12.661 1.00 88.56 80 THR A CA 1
ATOM 639 C C . THR A 1 80 ? -10.060 -3.923 14.153 1.00 88.56 80 THR A C 1
ATOM 641 O O . THR A 1 80 ? -11.198 -4.134 14.568 1.00 88.56 80 THR A O 1
ATOM 644 N N . SER A 1 81 ? -9.047 -3.531 14.933 1.00 87.94 81 SER A N 1
ATOM 645 C CA . SER A 1 81 ? -9.201 -3.259 16.363 1.00 87.94 81 SER A CA 1
ATOM 646 C C . SER A 1 81 ? -10.203 -2.122 16.609 1.00 87.94 81 SER A C 1
ATOM 648 O O . SER A 1 81 ? -11.081 -2.242 17.460 1.00 87.94 81 SER A O 1
ATOM 650 N N . LYS A 1 82 ? -10.144 -1.058 15.791 1.00 85.56 82 LYS A N 1
ATOM 651 C CA . LYS A 1 82 ? -10.972 0.152 15.951 1.00 85.56 82 LYS A CA 1
ATOM 652 C C . LYS A 1 82 ? -12.365 0.071 15.317 1.00 85.56 82 LYS A C 1
ATOM 654 O O . LYS A 1 82 ? -13.320 0.561 15.898 1.00 85.56 82 LYS A O 1
ATOM 659 N N . SER A 1 83 ? -12.500 -0.512 14.123 1.00 82.88 83 SER A N 1
ATOM 660 C CA . SER A 1 83 ? -13.713 -0.382 13.292 1.00 82.88 8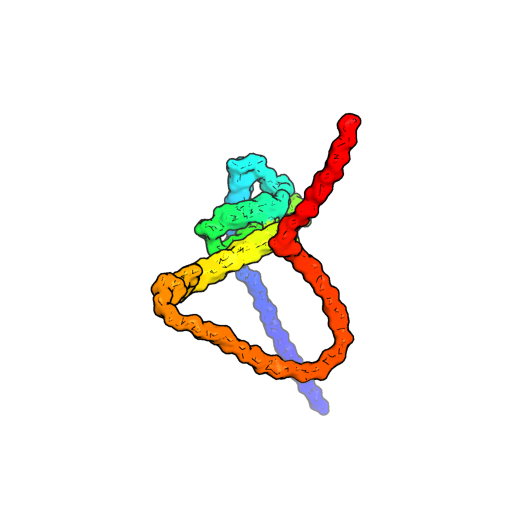3 SER A CA 1
ATOM 661 C C . SER A 1 83 ? -14.434 -1.706 13.006 1.00 82.88 83 SER A C 1
ATOM 663 O O . SER A 1 83 ? -15.471 -1.678 12.343 1.00 82.88 83 SER A O 1
ATOM 665 N N . ARG A 1 84 ? -13.913 -2.868 13.441 1.00 81.06 84 ARG A N 1
ATOM 666 C CA . ARG A 1 84 ? -14.338 -4.235 13.029 1.00 81.06 84 ARG A CA 1
ATOM 667 C C . ARG A 1 84 ? -14.320 -4.514 11.509 1.00 81.06 84 ARG A C 1
ATOM 669 O O . ARG A 1 84 ? -14.218 -5.670 11.106 1.00 81.06 84 ARG A O 1
ATOM 676 N N . LYS A 1 85 ? -14.357 -3.492 10.647 1.00 83.69 85 LYS A N 1
ATOM 677 C CA . LYS A 1 85 ? -14.271 -3.587 9.185 1.00 83.69 85 LYS A CA 1
ATOM 678 C C . LYS A 1 85 ? -12.849 -3.917 8.732 1.00 83.69 85 LYS A C 1
ATOM 680 O O . LYS A 1 85 ? -11.863 -3.438 9.300 1.00 83.69 85 LYS A O 1
ATOM 685 N N . ARG A 1 86 ? -12.757 -4.705 7.655 1.00 86.38 86 ARG A N 1
ATOM 686 C CA . ARG A 1 86 ? -11.504 -5.178 7.041 1.00 86.38 86 ARG A CA 1
ATOM 687 C C . ARG A 1 86 ? -11.284 -4.549 5.658 1.00 86.38 86 ARG A C 1
ATOM 689 O O . ARG A 1 86 ? -11.505 -5.230 4.657 1.00 86.38 86 ARG A O 1
ATOM 696 N N . PRO A 1 87 ? -10.834 -3.284 5.573 1.00 87.81 87 PRO A N 1
ATOM 697 C CA . PRO A 1 87 ? -10.656 -2.599 4.290 1.00 87.81 87 PRO A CA 1
ATOM 698 C C . PRO A 1 87 ? -9.605 -3.269 3.388 1.00 87.81 87 PRO A C 1
ATOM 700 O O . PRO A 1 87 ? -9.714 -3.204 2.170 1.00 87.81 87 PRO A O 1
ATOM 703 N N . GLU A 1 88 ? -8.631 -3.980 3.965 1.00 87.62 88 GLU A N 1
ATOM 704 C CA . GLU A 1 88 ? -7.570 -4.694 3.232 1.00 87.62 88 GLU A CA 1
ATOM 705 C C . GLU A 1 88 ? -8.076 -5.843 2.349 1.00 87.62 88 GLU A C 1
ATOM 707 O O . GLU A 1 88 ? -7.497 -6.101 1.296 1.00 87.62 88 GLU A O 1
ATOM 712 N N . ARG A 1 89 ? -9.186 -6.491 2.723 1.00 89.94 89 ARG A N 1
ATOM 713 C CA . ARG A 1 89 ? -9.783 -7.587 1.940 1.00 89.94 89 ARG A CA 1
ATOM 714 C C . ARG A 1 89 ? -10.643 -7.108 0.776 1.00 89.94 89 ARG A C 1
ATOM 716 O O . ARG A 1 89 ? -11.161 -7.925 0.021 1.00 89.94 89 ARG A O 1
ATOM 723 N N . HIS A 1 90 ? -10.847 -5.802 0.656 1.00 94.06 90 HIS A N 1
ATOM 724 C CA . HIS A 1 90 ? -11.682 -5.257 -0.395 1.00 94.06 90 HIS A CA 1
ATOM 725 C C . HIS A 1 90 ? -11.012 -5.459 -1.768 1.00 94.06 90 HIS A C 1
ATOM 727 O O . HIS A 1 90 ? -9.821 -5.155 -1.909 1.00 94.06 90 HIS A O 1
ATOM 733 N N . PRO A 1 91 ? -11.754 -5.883 -2.811 1.00 95.31 91 PRO A N 1
ATOM 734 C CA . PRO A 1 91 ? -11.185 -6.206 -4.123 1.00 95.31 91 PRO A CA 1
ATOM 735 C C . PRO A 1 91 ? -10.407 -5.044 -4.749 1.00 95.31 91 PRO A C 1
ATOM 737 O O . PRO A 1 91 ? -9.422 -5.265 -5.447 1.00 95.31 91 PRO A O 1
ATOM 740 N N . MET A 1 92 ? -10.803 -3.801 -4.463 1.00 94.94 92 MET A N 1
ATOM 741 C CA . MET A 1 92 ? -10.077 -2.607 -4.907 1.00 94.94 92 MET A CA 1
ATOM 742 C C . MET A 1 92 ? -8.646 -2.554 -4.352 1.00 94.94 92 MET A C 1
ATOM 744 O O . MET A 1 92 ? -7.709 -2.322 -5.109 1.00 94.94 92 MET A O 1
ATOM 748 N N . VAL A 1 93 ? -8.458 -2.811 -3.053 1.00 94.94 93 VAL A N 1
ATOM 749 C CA . VAL A 1 93 ? -7.132 -2.787 -2.413 1.00 94.94 93 VAL A CA 1
ATOM 750 C C . VAL A 1 93 ? -6.285 -3.937 -2.947 1.00 94.94 93 VAL A C 1
ATOM 752 O O . VAL A 1 93 ? -5.135 -3.729 -3.335 1.00 94.94 93 VAL A O 1
ATOM 755 N N . THR A 1 94 ? -6.872 -5.130 -3.067 1.00 95.31 94 THR A N 1
ATOM 756 C CA . THR A 1 94 ? -6.198 -6.305 -3.635 1.00 95.31 94 THR A CA 1
ATOM 757 C C . THR A 1 94 ? -5.771 -6.079 -5.087 1.00 95.31 94 THR A C 1
ATOM 759 O O . THR A 1 94 ? -4.636 -6.390 -5.450 1.00 95.31 94 THR A O 1
ATOM 762 N N . ARG A 1 95 ? -6.642 -5.498 -5.925 1.00 96.25 95 ARG A N 1
ATOM 763 C CA . ARG A 1 95 ? -6.330 -5.163 -7.323 1.00 96.25 95 ARG A CA 1
ATOM 764 C C . ARG A 1 95 ? -5.186 -4.157 -7.403 1.00 96.25 95 ARG A C 1
ATOM 766 O O . ARG A 1 95 ? -4.270 -4.357 -8.196 1.00 96.25 95 ARG A O 1
ATOM 773 N N . THR A 1 96 ? -5.207 -3.120 -6.571 1.00 95.88 96 THR A N 1
ATOM 774 C CA . THR A 1 96 ? -4.148 -2.104 -6.531 1.00 95.88 96 THR A CA 1
ATOM 775 C C . THR A 1 96 ? -2.814 -2.697 -6.095 1.00 95.88 96 THR A C 1
ATOM 777 O O . THR A 1 96 ? -1.805 -2.472 -6.761 1.00 95.88 96 THR A O 1
ATOM 780 N N . LEU A 1 97 ? -2.800 -3.518 -5.042 1.00 95.69 97 LEU A N 1
ATOM 781 C CA . LEU A 1 97 ? -1.593 -4.220 -4.605 1.00 95.69 97 LEU A CA 1
ATOM 782 C C . LEU A 1 97 ? -1.037 -5.135 -5.700 1.00 95.69 97 LEU A C 1
ATOM 784 O O . LEU A 1 97 ? 0.160 -5.094 -5.975 1.00 95.69 97 LEU A O 1
ATOM 788 N N . ARG A 1 98 ? -1.903 -5.888 -6.389 1.00 96.00 98 ARG A N 1
ATOM 789 C CA . ARG A 1 98 ? -1.503 -6.733 -7.522 1.00 96.00 98 ARG A CA 1
ATOM 790 C C . ARG A 1 98 ? -0.912 -5.910 -8.668 1.00 96.00 98 ARG A C 1
ATOM 792 O O . ARG A 1 98 ? 0.092 -6.313 -9.246 1.00 96.00 98 ARG A O 1
ATOM 799 N N . LEU A 1 99 ? -1.493 -4.752 -8.985 1.00 95.00 99 LEU A N 1
ATOM 800 C CA . LEU A 1 99 ? -0.947 -3.849 -10.003 1.00 95.00 99 LEU A CA 1
ATOM 801 C C . LEU A 1 99 ? 0.440 -3.327 -9.604 1.00 95.00 99 LEU A C 1
ATOM 803 O O . LEU A 1 99 ? 1.362 -3.366 -10.418 1.00 95.00 99 LEU A O 1
ATOM 807 N N . ILE A 1 100 ? 0.616 -2.904 -8.353 1.00 94.81 100 ILE A N 1
ATOM 808 C CA . ILE A 1 100 ? 1.917 -2.462 -7.833 1.00 94.81 100 ILE A CA 1
ATOM 809 C C . ILE A 1 100 ? 2.942 -3.602 -7.907 1.00 94.81 100 ILE A C 1
ATOM 811 O O . ILE A 1 100 ? 4.069 -3.398 -8.356 1.00 94.81 100 ILE A O 1
ATOM 815 N N . GLU A 1 101 ? 2.549 -4.822 -7.546 1.00 94.75 101 GLU A N 1
ATOM 816 C CA . GLU A 1 101 ? 3.406 -6.001 -7.654 1.00 94.75 101 GLU A CA 1
ATOM 817 C C . GLU A 1 101 ? 3.836 -6.272 -9.097 1.00 94.75 101 GLU A C 1
ATOM 819 O O . GLU A 1 101 ? 5.022 -6.486 -9.361 1.00 94.75 101 GLU A O 1
ATOM 824 N N . THR A 1 102 ? 2.894 -6.231 -10.045 1.00 94.06 102 THR A N 1
ATOM 825 C CA . THR A 1 102 ? 3.213 -6.421 -11.467 1.00 94.06 102 THR A CA 1
ATOM 826 C C . THR A 1 102 ? 4.197 -5.368 -11.961 1.00 94.06 102 THR A C 1
ATOM 828 O O . THR A 1 102 ? 5.177 -5.732 -12.604 1.00 94.06 102 THR A O 1
ATOM 831 N N . ARG A 1 103 ? 4.018 -4.096 -11.578 1.00 90.31 103 ARG A N 1
ATOM 832 C CA . ARG A 1 103 ? 4.927 -2.995 -11.935 1.00 90.31 103 ARG A CA 1
ATOM 833 C C . ARG A 1 103 ? 6.306 -3.158 -11.306 1.00 90.31 103 ARG A C 1
ATOM 835 O O . ARG A 1 103 ? 7.314 -2.909 -11.956 1.00 90.31 103 ARG A O 1
ATOM 842 N N . ALA A 1 104 ? 6.378 -3.600 -10.053 1.00 89.62 104 ALA A N 1
ATOM 843 C CA . ALA A 1 104 ? 7.652 -3.867 -9.393 1.00 89.62 104 ALA A CA 1
ATOM 844 C C . ALA A 1 104 ? 8.417 -5.010 -10.086 1.00 89.62 104 ALA A C 1
ATOM 846 O O . ALA A 1 104 ? 9.636 -4.932 -10.247 1.00 89.62 104 ALA A O 1
ATOM 847 N N . ARG A 1 105 ? 7.703 -6.053 -10.534 1.00 88.56 105 ARG A N 1
ATOM 848 C CA . ARG A 1 105 ? 8.285 -7.177 -11.282 1.00 88.56 105 ARG A CA 1
ATOM 849 C C . ARG A 1 105 ? 8.738 -6.766 -12.682 1.00 88.56 105 ARG A C 1
ATOM 851 O O . ARG A 1 105 ? 9.835 -7.149 -13.075 1.00 88.56 105 ARG A O 1
ATOM 858 N N . THR A 1 106 ? 7.936 -5.996 -13.422 1.00 86.69 106 THR A N 1
ATOM 859 C CA . THR A 1 106 ? 8.328 -5.518 -14.759 1.00 86.69 106 THR A CA 1
ATOM 860 C C . THR A 1 106 ? 9.518 -4.575 -14.681 1.00 86.69 106 THR A C 1
ATOM 862 O O . THR A 1 106 ? 10.451 -4.777 -15.439 1.00 86.69 106 THR A O 1
ATOM 865 N N . LYS A 1 107 ? 9.562 -3.650 -13.709 1.00 81.56 107 LYS A N 1
ATOM 866 C CA . LYS A 1 107 ? 10.729 -2.776 -13.479 1.00 81.56 107 LYS A CA 1
ATOM 867 C C . LYS A 1 107 ? 12.024 -3.552 -13.235 1.00 81.56 107 LYS A C 1
ATOM 869 O O . LYS A 1 107 ? 13.082 -3.122 -13.678 1.00 81.56 107 LYS A O 1
ATOM 874 N N . LYS A 1 108 ? 11.953 -4.680 -12.516 1.00 79.56 108 LYS A N 1
ATOM 875 C CA . LYS A 1 108 ? 13.114 -5.560 -12.332 1.00 79.56 108 LYS A CA 1
ATOM 876 C C . LYS A 1 108 ? 13.542 -6.163 -13.675 1.00 79.56 108 LYS A C 1
ATOM 878 O O . LYS A 1 108 ? 14.691 -6.020 -14.052 1.00 79.56 108 LYS A O 1
ATOM 883 N N . LYS A 1 109 ? 12.593 -6.732 -14.426 1.00 75.25 109 LYS A N 1
ATOM 884 C CA . LYS A 1 109 ? 12.855 -7.335 -15.742 1.00 75.25 109 LYS A CA 1
ATOM 885 C C . LYS A 1 109 ? 13.397 -6.342 -16.771 1.00 75.25 109 LYS A C 1
ATOM 887 O O . LYS A 1 109 ? 14.321 -6.692 -17.479 1.00 75.25 109 LYS A O 1
ATOM 892 N N . THR A 1 110 ? 12.864 -5.121 -16.835 1.00 69.38 110 THR A N 1
ATOM 893 C CA . THR A 1 110 ? 13.330 -4.089 -17.777 1.00 69.38 110 THR A CA 1
ATOM 894 C C . THR A 1 110 ? 14.733 -3.589 -17.461 1.00 69.38 110 THR A C 1
ATOM 896 O O . THR A 1 110 ? 15.407 -3.089 -18.348 1.00 69.38 110 THR A O 1
ATOM 899 N N . LYS A 1 111 ? 15.169 -3.686 -16.197 1.00 71.88 111 LYS A N 1
ATOM 900 C CA . LYS A 1 111 ? 16.560 -3.401 -15.833 1.00 71.88 111 LYS A CA 1
ATOM 901 C C . LYS A 1 111 ? 17.503 -4.476 -16.385 1.00 71.88 111 LYS A C 1
ATOM 903 O O . LYS A 1 111 ? 18.609 -4.148 -16.787 1.00 71.88 111 LYS A O 1
ATOM 908 N N . ASP A 1 112 ? 17.047 -5.727 -16.392 1.00 69.56 112 ASP A N 1
ATOM 909 C CA . ASP A 1 112 ? 17.830 -6.885 -16.836 1.00 69.56 112 ASP A CA 1
ATOM 910 C C . ASP A 1 112 ? 17.775 -7.075 -18.368 1.00 69.56 112 ASP A C 1
ATOM 912 O O . ASP A 1 112 ? 18.708 -7.599 -18.963 1.00 69.56 112 ASP A O 1
ATOM 916 N N . ALA A 1 113 ? 16.698 -6.625 -19.015 1.00 66.75 113 ALA A N 1
ATOM 917 C CA . ALA A 1 113 ? 16.543 -6.557 -20.463 1.00 66.75 113 ALA A CA 1
ATOM 918 C C . ALA A 1 113 ? 15.625 -5.367 -20.787 1.00 66.75 113 ALA A C 1
ATOM 920 O O . ALA A 1 113 ? 14.414 -5.479 -20.544 1.00 66.75 113 ALA A O 1
ATOM 921 N N . PRO A 1 114 ? 16.148 -4.219 -21.267 1.00 66.50 114 PRO A N 1
ATOM 922 C CA . PRO A 1 114 ? 15.298 -3.094 -21.631 1.00 66.50 114 PRO A CA 1
ATOM 923 C C . PRO A 1 114 ? 14.251 -3.601 -22.616 1.00 66.50 114 PRO A C 1
ATOM 925 O O . PRO A 1 114 ? 14.570 -4.304 -23.570 1.00 66.50 114 PRO A O 1
ATOM 928 N N . ALA A 1 115 ? 12.980 -3.314 -22.332 1.00 65.38 115 ALA A N 1
ATOM 929 C CA . ALA A 1 115 ? 11.916 -3.632 -23.265 1.00 65.38 115 ALA A CA 1
ATOM 930 C C . ALA A 1 115 ? 12.164 -2.776 -24.506 1.00 65.38 115 ALA A C 1
ATOM 932 O O . ALA A 1 115 ? 11.807 -1.599 -24.514 1.00 65.38 115 ALA A O 1
ATOM 933 N N . ALA A 1 116 ? 12.831 -3.348 -25.507 1.00 70.06 116 ALA A N 1
ATOM 934 C CA . ALA A 1 116 ? 12.954 -2.762 -26.825 1.00 70.06 116 ALA A CA 1
ATOM 935 C C . ALA A 1 116 ? 11.542 -2.747 -27.415 1.00 70.06 116 ALA A C 1
ATOM 937 O O . ALA A 1 116 ? 11.089 -3.709 -28.028 1.00 70.06 116 ALA A O 1
ATOM 938 N N . LEU A 1 117 ? 10.795 -1.681 -27.108 1.00 75.62 117 LEU A N 1
ATOM 939 C CA . LEU A 1 117 ? 9.479 -1.412 -27.691 1.00 75.62 117 LEU A CA 1
ATOM 940 C C . LEU A 1 117 ? 9.583 -1.280 -29.214 1.00 75.62 117 LEU A C 1
ATOM 942 O O . LEU A 1 117 ? 8.597 -1.499 -29.908 1.00 75.62 117 LEU A O 1
ATOM 946 N N . PHE A 1 118 ? 10.791 -0.975 -29.685 1.00 77.12 118 PHE A N 1
ATOM 947 C CA . PHE A 1 118 ? 11.213 -0.987 -31.069 1.00 77.12 118 PHE A CA 1
ATOM 948 C C . PHE A 1 118 ? 12.545 -1.745 -31.120 1.00 77.12 118 PHE A C 1
ATOM 950 O O . PHE A 1 118 ? 13.569 -1.185 -30.728 1.00 77.12 118 PHE A O 1
ATOM 957 N N . PRO A 1 119 ? 12.542 -3.043 -31.460 1.00 76.69 119 PRO A N 1
ATOM 958 C CA . PRO A 1 119 ? 13.771 -3.743 -31.802 1.00 76.69 119 PRO A CA 1
ATOM 959 C C . PRO A 1 119 ? 14.459 -2.992 -32.947 1.00 76.69 119 PRO A C 1
ATOM 961 O O . PRO A 1 119 ? 13.794 -2.606 -33.905 1.00 76.69 119 PRO A O 1
ATOM 964 N N . GLU A 1 120 ? 15.771 -2.779 -32.864 1.00 70.69 120 GLU A N 1
ATOM 965 C CA . GLU A 1 120 ? 16.519 -2.064 -33.914 1.00 70.69 120 GLU A CA 1
ATOM 966 C C . GLU A 1 120 ? 16.391 -2.756 -35.285 1.00 70.69 120 GLU A C 1
ATOM 968 O O . GLU A 1 120 ? 16.382 -2.093 -36.322 1.00 70.69 120 GLU A O 1
ATOM 973 N N . ASP A 1 121 ? 16.173 -4.076 -35.279 1.00 74.12 121 ASP A N 1
ATOM 974 C CA . ASP A 1 121 ? 15.898 -4.896 -36.465 1.00 74.12 121 ASP A CA 1
ATOM 975 C C . ASP A 1 121 ? 14.590 -4.508 -37.191 1.00 74.12 121 ASP A C 1
ATOM 977 O O . ASP A 1 121 ? 14.491 -4.682 -38.404 1.00 74.12 121 ASP A O 1
ATOM 981 N N . ASP A 1 122 ? 13.598 -3.953 -36.478 1.00 75.38 122 ASP A N 1
ATOM 982 C CA . ASP A 1 122 ? 12.344 -3.455 -37.070 1.00 75.38 122 ASP A CA 1
ATOM 983 C C . ASP A 1 122 ? 12.501 -2.028 -37.637 1.00 75.38 122 ASP A C 1
ATOM 985 O O . ASP A 1 122 ? 11.729 -1.617 -38.506 1.00 75.38 122 ASP A O 1
ATOM 989 N N . ILE A 1 123 ? 13.478 -1.254 -37.145 1.00 73.12 123 ILE A N 1
ATOM 990 C CA . ILE A 1 123 ? 13.726 0.138 -37.562 1.00 73.12 123 ILE A CA 1
ATOM 991 C C . ILE A 1 123 ? 14.612 0.170 -38.814 1.00 73.12 123 ILE A C 1
ATOM 993 O O . ILE A 1 123 ? 14.359 0.940 -39.746 1.00 73.12 123 ILE A O 1
ATOM 997 N N . ILE A 1 124 ? 15.643 -0.675 -38.860 1.00 73.25 124 ILE A N 1
ATOM 998 C CA . ILE A 1 124 ? 16.574 -0.769 -39.985 1.00 73.25 124 ILE A CA 1
ATOM 999 C C . ILE A 1 124 ? 16.036 -1.831 -40.940 1.00 73.25 124 ILE A C 1
ATOM 1001 O O . ILE A 1 124 ? 16.423 -2.995 -40.889 1.00 73.25 124 ILE A O 1
ATOM 1005 N N . GLY A 1 125 ? 15.111 -1.431 -41.811 1.00 63.06 125 GLY A N 1
ATOM 1006 C CA . GLY A 1 125 ? 14.514 -2.304 -42.817 1.00 63.06 125 GLY A CA 1
ATOM 1007 C C . GLY A 1 125 ? 15.552 -2.932 -43.752 1.00 63.06 125 GLY A C 1
ATOM 1008 O O . GLY A 1 125 ? 15.798 -2.434 -44.848 1.00 63.06 125 GLY A O 1
ATOM 1009 N N . THR A 1 126 ? 16.116 -4.076 -43.368 1.00 56.00 126 THR A N 1
ATOM 1010 C CA . THR A 1 126 ? 16.722 -5.006 -44.319 1.00 56.00 126 THR A CA 1
ATOM 1011 C C . THR A 1 126 ? 15.573 -5.786 -44.945 1.00 56.00 126 THR A C 1
ATOM 1013 O O . THR A 1 126 ? 15.035 -6.741 -44.392 1.00 56.00 126 THR A O 1
ATOM 1016 N N . GLY A 1 127 ? 15.098 -5.278 -46.083 1.00 57.50 127 GLY A N 1
ATOM 1017 C CA . GLY A 1 127 ? 13.919 -5.771 -46.785 1.00 57.50 127 GLY A CA 1
ATOM 1018 C C . GLY A 1 127 ? 14.037 -7.227 -47.231 1.00 57.50 127 GLY A C 1
ATOM 1019 O O . GLY A 1 127 ? 14.362 -7.509 -48.384 1.00 57.50 127 GLY A O 1
ATOM 1020 N N . LYS A 1 128 ? 13.671 -8.163 -46.355 1.00 55.12 128 LYS A N 1
ATOM 1021 C CA . LYS A 1 128 ? 13.237 -9.493 -46.773 1.00 55.12 128 LYS A CA 1
ATOM 1022 C C . LYS A 1 128 ? 12.035 -9.920 -45.932 1.00 55.12 128 LYS A C 1
ATOM 1024 O O . LYS A 1 128 ? 12.190 -10.158 -44.738 1.00 55.12 128 LYS A O 1
ATOM 1029 N N . PRO A 1 129 ? 10.829 -10.013 -46.517 1.00 53.06 129 PRO A N 1
ATOM 1030 C CA . PRO A 1 129 ? 9.681 -10.534 -45.796 1.00 53.06 129 PRO A CA 1
ATOM 1031 C C . PRO A 1 129 ? 9.912 -12.028 -45.540 1.00 53.06 129 PRO A C 1
ATOM 1033 O O . PRO A 1 129 ? 9.697 -12.859 -46.423 1.00 53.06 129 PRO A O 1
ATOM 1036 N N . GLU A 1 130 ? 10.366 -12.394 -44.340 1.00 58.19 130 GLU A N 1
ATOM 1037 C CA . GLU A 1 130 ? 10.238 -13.776 -43.890 1.00 58.19 130 GLU A CA 1
ATOM 1038 C C . GLU A 1 130 ? 8.748 -14.065 -43.698 1.00 58.19 130 GLU A C 1
ATOM 1040 O O . GLU A 1 130 ? 8.083 -13.563 -42.790 1.00 58.19 130 GLU A O 1
ATOM 1045 N N . ALA A 1 131 ? 8.206 -14.867 -44.612 1.00 56.59 131 ALA A N 1
ATOM 1046 C CA . ALA A 1 131 ? 6.855 -15.383 -44.517 1.00 56.59 131 ALA A CA 1
ATOM 1047 C C . ALA A 1 131 ? 6.646 -16.061 -43.147 1.00 56.59 131 ALA A C 1
ATOM 1049 O O . ALA A 1 131 ? 7.518 -16.808 -42.688 1.00 56.59 131 ALA A O 1
ATOM 1050 N N . PRO A 1 132 ? 5.487 -15.867 -42.491 1.00 53.56 132 PRO A N 1
ATOM 1051 C CA . PRO A 1 132 ? 5.232 -16.480 -41.198 1.00 53.56 132 PRO A CA 1
ATOM 1052 C C . PRO A 1 132 ? 5.271 -18.005 -41.337 1.00 53.56 132 PRO A C 1
ATOM 1054 O O . PRO A 1 132 ? 4.421 -18.608 -42.000 1.00 53.56 132 PRO A O 1
ATOM 1057 N N . LYS A 1 133 ? 6.252 -18.645 -40.687 1.00 52.47 133 LYS A N 1
ATOM 1058 C CA . LYS A 1 133 ? 6.325 -20.104 -40.555 1.00 52.47 133 LYS A CA 1
ATOM 1059 C C . LYS A 1 133 ? 5.058 -20.580 -39.839 1.00 52.47 133 LYS A C 1
ATOM 1061 O O . LYS A 1 133 ? 4.917 -20.449 -38.623 1.00 52.47 133 LYS A O 1
ATOM 1066 N N . LYS A 1 134 ? 4.106 -21.123 -40.606 1.00 43.28 134 LYS A N 1
ATOM 1067 C CA . LYS A 1 134 ? 2.939 -21.843 -40.084 1.00 43.28 134 LYS A CA 1
ATOM 1068 C C . LYS A 1 134 ? 3.439 -23.052 -39.295 1.00 43.28 134 LYS A C 1
ATOM 1070 O O . LYS A 1 134 ? 3.704 -24.102 -39.870 1.00 43.28 134 LYS A O 1
ATOM 1075 N N . ASN A 1 135 ? 3.519 -22.927 -37.974 1.00 50.12 135 ASN A N 1
ATOM 1076 C CA . ASN A 1 135 ? 3.620 -24.081 -37.089 1.00 50.12 135 ASN A CA 1
ATOM 1077 C C . ASN A 1 135 ? 2.316 -24.883 -37.187 1.00 50.12 135 ASN A C 1
ATOM 1079 O O . ASN A 1 135 ? 1.324 -24.598 -36.512 1.00 50.12 135 ASN A O 1
ATOM 1083 N N . THR A 1 136 ? 2.302 -25.887 -38.060 1.00 40.78 136 THR A N 1
ATOM 1084 C CA . THR A 1 136 ? 1.233 -26.880 -38.150 1.00 40.78 136 THR A CA 1
ATOM 1085 C C . THR A 1 136 ? 1.268 -27.774 -36.916 1.00 40.78 136 THR A C 1
ATOM 1087 O O . THR A 1 136 ? 1.914 -28.820 -36.897 1.00 40.78 136 THR A O 1
ATOM 1090 N N . ILE A 1 137 ? 0.542 -27.380 -35.871 1.00 53.16 137 ILE A N 1
ATOM 1091 C CA . ILE A 1 137 ? 0.155 -28.301 -34.803 1.00 53.16 137 ILE A CA 1
ATOM 1092 C C . ILE A 1 137 ? -0.910 -29.233 -35.395 1.00 53.16 137 ILE A C 1
ATOM 1094 O O . ILE A 1 137 ? -2.070 -28.847 -35.546 1.00 53.16 137 ILE A O 1
ATOM 1098 N N . LYS A 1 138 ? -0.523 -30.465 -35.750 1.00 48.50 138 LYS A N 1
ATOM 1099 C CA . LYS A 1 138 ? -1.463 -31.532 -36.127 1.00 48.50 138 LYS A CA 1
ATOM 1100 C C . LYS A 1 138 ? -2.355 -31.860 -34.921 1.00 48.50 138 LYS A C 1
ATOM 1102 O O . LYS A 1 138 ? -1.925 -32.553 -34.001 1.00 48.50 138 LYS A O 1
ATOM 1107 N N . LYS A 1 139 ? -3.600 -31.375 -34.911 1.00 42.53 139 LYS A N 1
ATOM 1108 C CA . LYS A 1 139 ? -4.644 -31.826 -33.976 1.00 42.53 139 LYS A CA 1
ATOM 1109 C C . LYS A 1 139 ? -5.529 -32.869 -34.657 1.00 42.53 139 LYS A C 1
ATOM 1111 O O . LYS A 1 139 ? -6.158 -32.578 -35.668 1.00 42.53 139 LYS A O 1
ATOM 1116 N N . LYS A 1 140 ? -5.566 -34.073 -34.077 1.00 43.25 140 LYS A N 1
ATOM 1117 C CA . LYS A 1 140 ? -6.548 -35.127 -34.379 1.00 43.25 140 LYS A CA 1
ATOM 1118 C C . LYS A 1 140 ? -7.976 -34.607 -34.113 1.00 43.25 140 LYS A C 1
ATOM 1120 O O . LYS A 1 140 ? -8.140 -33.810 -33.184 1.00 43.25 140 LYS A O 1
ATOM 1125 N N . PRO A 1 141 ? -8.997 -35.038 -34.874 1.00 39.34 141 PRO A N 1
ATOM 1126 C CA . PRO A 1 141 ? -10.366 -34.584 -34.669 1.00 39.34 141 PRO A CA 1
ATOM 1127 C C . PRO A 1 141 ? -11.002 -35.320 -33.480 1.00 39.34 141 PRO A C 1
ATOM 1129 O O . PRO A 1 141 ? -10.892 -36.538 -33.362 1.00 39.34 141 PRO A O 1
ATOM 1132 N N . SER A 1 142 ? -11.686 -34.583 -32.607 1.00 42.34 142 SER A N 1
ATOM 1133 C CA . SER A 1 142 ? -12.667 -35.131 -31.664 1.00 42.34 142 SER A CA 1
ATOM 1134 C C . SER A 1 142 ? -13.881 -34.188 -31.576 1.00 42.34 142 SER A C 1
ATOM 1136 O O . SER A 1 142 ? -13.762 -33.007 -31.926 1.00 42.34 142 SER A O 1
ATOM 1138 N N . PRO A 1 143 ? -15.076 -34.702 -31.229 1.00 44.84 143 PRO A N 1
ATOM 1139 C CA . PRO A 1 143 ? -16.330 -34.174 -31.753 1.00 44.84 143 PRO A CA 1
ATOM 1140 C C . PRO A 1 143 ? -16.936 -33.033 -30.921 1.00 44.84 143 PRO A C 1
ATOM 1142 O O . PRO A 1 143 ? -16.885 -33.002 -29.696 1.00 44.84 143 PRO A O 1
ATOM 1145 N N . THR A 1 144 ? -17.520 -32.089 -31.664 1.00 51.91 144 THR A N 1
ATOM 1146 C CA . THR A 1 144 ? -18.587 -31.129 -31.328 1.00 51.91 144 THR A CA 1
ATOM 1147 C C . THR A 1 144 ? -18.822 -30.773 -29.855 1.00 51.91 144 THR A C 1
ATOM 1149 O O . THR A 1 144 ? -19.623 -31.387 -29.156 1.00 51.91 144 THR A O 1
ATOM 1152 N N . THR A 1 145 ? -18.300 -29.617 -29.445 1.00 49.31 145 THR A N 1
ATOM 1153 C CA . THR A 1 145 ? -18.954 -28.774 -28.432 1.00 49.31 145 THR A CA 1
ATOM 1154 C C . THR A 1 145 ? -19.035 -27.355 -28.983 1.00 49.31 145 THR A C 1
ATOM 1156 O O . THR A 1 145 ? -18.015 -26.715 -29.242 1.00 49.31 145 THR A O 1
ATOM 1159 N N . LYS A 1 146 ? -20.259 -26.878 -29.241 1.00 53.09 146 LYS A N 1
ATOM 1160 C CA . LYS A 1 146 ? -20.540 -25.563 -29.834 1.00 53.09 146 LYS A CA 1
ATOM 1161 C C . LYS A 1 146 ? -19.989 -24.456 -28.924 1.00 53.09 146 LYS A C 1
ATOM 1163 O O . LYS A 1 146 ? -20.605 -24.103 -27.920 1.00 53.09 146 LYS A O 1
ATOM 1168 N N . LYS A 1 147 ? -18.827 -23.893 -29.267 1.00 55.72 147 LYS A N 1
ATOM 1169 C CA . LYS A 1 147 ? -18.318 -22.672 -28.630 1.00 55.72 147 LYS A CA 1
ATOM 1170 C C . LYS A 1 147 ? -19.173 -21.498 -29.093 1.00 55.72 147 LYS A C 1
ATOM 1172 O O . LYS A 1 147 ? -19.225 -21.205 -30.283 1.00 55.72 147 LYS A O 1
ATOM 1177 N N . LYS A 1 148 ? -19.827 -20.817 -28.148 1.00 61.28 148 LYS A N 1
ATOM 1178 C CA . LYS A 1 148 ? -20.463 -19.517 -28.390 1.00 61.28 148 LYS A CA 1
ATOM 1179 C C . LYS A 1 148 ? -19.383 -18.552 -28.881 1.00 61.28 148 LYS A C 1
ATOM 1181 O O . LYS A 1 148 ? -18.481 -18.196 -28.125 1.00 61.28 148 LYS A O 1
ATOM 1186 N N . THR A 1 149 ? -19.451 -18.164 -30.148 1.00 62.19 149 THR A N 1
ATOM 1187 C CA . THR A 1 149 ? -18.609 -17.114 -30.717 1.00 62.19 149 THR A CA 1
ATOM 1188 C C . THR A 1 149 ? -18.972 -15.803 -30.033 1.00 62.19 149 THR A C 1
ATOM 1190 O O . THR A 1 149 ? -20.087 -15.302 -30.194 1.00 62.19 149 THR A O 1
ATOM 1193 N N . LEU A 1 150 ? -18.056 -15.262 -29.231 1.00 64.62 150 LEU A N 1
ATOM 1194 C CA . LEU A 1 150 ? -18.168 -13.894 -28.739 1.00 64.62 150 LEU A CA 1
ATOM 1195 C C . LEU A 1 150 ? -18.243 -12.972 -29.959 1.00 64.62 150 LEU A C 1
ATOM 1197 O O . LEU A 1 150 ? -17.388 -13.024 -30.841 1.00 64.62 150 LEU A O 1
ATOM 1201 N N . LYS A 1 151 ? -19.321 -12.192 -30.031 1.00 65.06 151 LYS A N 1
ATOM 1202 C CA . LYS A 1 151 ? -19.611 -11.268 -31.125 1.00 65.06 151 LYS A CA 1
ATOM 1203 C C . LYS A 1 151 ? -18.520 -10.195 -31.116 1.00 65.06 151 LYS A C 1
ATOM 1205 O O . LYS A 1 151 ? -18.466 -9.389 -30.191 1.00 65.06 151 LYS A O 1
ATOM 1210 N N . GLY A 1 152 ? -17.604 -10.260 -32.080 1.00 73.12 152 GLY A N 1
ATOM 1211 C CA . GLY A 1 152 ? -16.532 -9.279 -32.222 1.00 73.12 152 GLY A CA 1
ATOM 1212 C C . GLY A 1 152 ? -17.101 -7.872 -32.403 1.00 73.12 152 GLY A C 1
ATOM 1213 O O . GLY A 1 152 ? -18.196 -7.702 -32.946 1.00 73.12 152 GLY A O 1
ATOM 1214 N N . LEU A 1 153 ? -16.365 -6.868 -31.927 1.00 72.75 153 LEU A N 1
ATOM 1215 C CA . LEU A 1 153 ? -16.659 -5.470 -32.226 1.00 72.75 153 LEU A CA 1
ATOM 1216 C C . LEU A 1 153 ? -16.602 -5.293 -33.751 1.00 72.75 153 LEU A C 1
ATOM 1218 O O . LEU A 1 153 ? -15.623 -5.684 -34.383 1.00 72.75 153 LEU A O 1
ATOM 1222 N N . SER A 1 154 ? -17.685 -4.777 -34.339 1.00 70.38 154 SER A N 1
ATOM 1223 C CA . SER A 1 154 ? -17.783 -4.509 -35.778 1.00 70.38 154 SER A CA 1
ATOM 1224 C C . SER A 1 154 ? -16.640 -3.593 -36.211 1.00 70.38 154 SER A C 1
ATOM 1226 O O . SER A 1 154 ? -16.478 -2.519 -35.639 1.00 70.38 154 SER A O 1
ATOM 1228 N N . ALA A 1 155 ? -15.877 -4.005 -37.224 1.00 74.19 155 ALA A N 1
ATOM 1229 C CA . ALA A 1 155 ? -14.749 -3.238 -37.756 1.00 74.19 155 ALA A CA 1
ATOM 1230 C C . ALA A 1 155 ? -15.173 -1.945 -38.481 1.00 74.19 155 ALA A C 1
ATOM 1232 O O . ALA A 1 155 ? -14.335 -1.087 -38.732 1.00 74.19 155 ALA A O 1
ATOM 1233 N N . GLY A 1 156 ? -16.461 -1.794 -38.811 1.00 79.25 156 GLY A N 1
ATOM 1234 C CA . GLY A 1 156 ? -17.001 -0.600 -39.459 1.00 79.25 156 GLY A CA 1
ATOM 1235 C C . GLY A 1 156 ? -18.000 0.154 -38.573 1.00 79.25 156 GLY A C 1
ATOM 1236 O O . GLY A 1 156 ? -18.786 -0.496 -37.864 1.00 79.25 156 GLY A O 1
ATOM 1237 N N . PRO A 1 157 ? -18.015 1.502 -38.618 1.00 79.75 157 PRO A N 1
ATOM 1238 C CA . PRO A 1 157 ? -19.069 2.296 -37.999 1.00 79.75 157 PRO A CA 1
ATOM 1239 C C . PRO A 1 157 ? -20.418 1.981 -38.661 1.00 79.75 157 PRO A C 1
ATOM 1241 O O . PRO A 1 157 ? -20.516 1.850 -39.880 1.00 79.75 157 PRO A O 1
ATOM 1244 N N . LYS A 1 158 ? -21.482 1.855 -37.860 1.00 76.62 158 LYS A N 1
ATOM 1245 C CA . LYS A 1 158 ? -22.839 1.671 -38.392 1.00 76.62 158 LYS A CA 1
ATOM 1246 C C . LYS A 1 158 ? -23.304 2.969 -39.048 1.00 76.62 158 LYS A C 1
ATOM 1248 O O . LYS A 1 158 ? -23.608 3.933 -38.351 1.00 76.62 158 LYS A O 1
ATOM 1253 N N . LEU A 1 159 ? -23.394 2.972 -40.374 1.00 80.19 159 LEU A N 1
ATOM 1254 C CA . LEU A 1 159 ? -24.052 4.042 -41.116 1.00 80.19 159 LEU A CA 1
ATOM 1255 C C . LEU A 1 159 ? -25.563 3.942 -40.889 1.00 80.19 159 LEU A C 1
ATOM 1257 O O . LEU A 1 159 ? -26.190 2.936 -41.219 1.00 80.19 159 LEU A O 1
ATOM 1261 N N . ILE A 1 160 ? -26.140 4.975 -40.281 1.00 79.81 160 ILE A N 1
ATOM 1262 C CA . ILE A 1 160 ? -27.584 5.096 -40.081 1.00 79.81 160 ILE A CA 1
ATOM 1263 C C . ILE A 1 160 ? -28.131 5.920 -41.247 1.00 79.81 160 ILE A C 1
ATOM 1265 O O . ILE A 1 160 ? -27.697 7.049 -41.469 1.00 79.81 160 ILE A O 1
ATOM 1269 N N . SER A 1 161 ? -29.087 5.361 -41.990 1.00 75.81 161 SER A N 1
ATOM 1270 C CA . SER A 1 161 ? -29.823 6.105 -43.014 1.00 75.81 161 SER A CA 1
ATOM 1271 C C . SER A 1 161 ? -30.718 7.151 -42.342 1.00 75.81 161 SER A C 1
ATOM 1273 O O . SER A 1 161 ? -31.543 6.814 -41.488 1.00 75.81 161 SER A O 1
ATOM 1275 N N . LYS A 1 162 ? -30.545 8.429 -42.697 1.00 75.81 162 LYS A N 1
ATOM 1276 C CA . LYS A 1 162 ? -31.428 9.504 -42.233 1.00 75.81 162 LYS A CA 1
ATOM 1277 C C . LYS A 1 162 ? -32.765 9.380 -42.968 1.00 75.81 162 LYS A C 1
ATOM 1279 O O . LYS A 1 162 ? -32.812 9.471 -44.193 1.00 75.81 162 LYS A O 1
ATOM 1284 N N . ARG A 1 163 ? -33.855 9.179 -42.220 1.00 75.62 163 ARG A N 1
ATOM 1285 C CA . ARG A 1 163 ? -35.222 9.290 -42.750 1.00 75.62 163 ARG A CA 1
ATOM 1286 C C . ARG A 1 163 ? -35.406 10.714 -43.280 1.00 75.62 163 ARG A C 1
ATOM 1288 O O . ARG A 1 163 ? -35.099 11.662 -42.562 1.00 75.62 163 ARG A O 1
ATOM 1295 N N . LYS A 1 164 ? -35.870 10.858 -44.524 1.00 72.56 164 LYS A N 1
ATOM 1296 C CA . LYS A 1 164 ? -36.206 12.174 -45.075 1.00 72.56 164 LYS A CA 1
ATOM 1297 C C . LYS A 1 164 ? -37.360 12.754 -44.256 1.00 72.56 164 LYS A C 1
ATOM 1299 O O . LYS A 1 164 ? -38.381 12.083 -44.103 1.00 72.56 164 LYS A O 1
ATOM 1304 N N . LEU A 1 165 ? -37.165 13.951 -43.699 1.00 68.25 165 LEU A N 1
ATOM 1305 C CA . LEU A 1 165 ? -38.281 14.763 -43.226 1.00 68.25 165 LEU A CA 1
ATOM 1306 C C . LEU A 1 165 ? -39.145 15.072 -44.451 1.00 68.25 165 LEU A C 1
ATOM 1308 O O . LEU A 1 165 ? -38.605 15.369 -45.516 1.00 68.25 165 LEU A O 1
ATOM 1312 N N . LYS A 1 166 ? -40.454 14.905 -44.306 1.00 64.81 166 LYS A N 1
ATOM 1313 C CA . LYS A 1 166 ? -41.427 15.367 -45.290 1.00 64.81 166 LYS A CA 1
ATOM 1314 C C . LYS A 1 166 ? -41.762 16.806 -44.901 1.00 64.81 166 LYS A C 1
ATOM 1316 O O . LYS A 1 166 ? -41.915 17.045 -43.703 1.00 64.81 166 LYS A O 1
ATOM 1321 N N . ASP A 1 167 ? -41.729 17.690 -45.893 1.00 62.88 167 ASP A N 1
ATOM 1322 C CA . ASP A 1 167 ? -41.810 19.150 -45.754 1.00 62.88 167 ASP A CA 1
ATOM 1323 C C . ASP A 1 167 ? -43.011 19.625 -44.923 1.00 62.88 167 ASP A C 1
ATOM 1325 O O . ASP A 1 167 ? -44.092 18.994 -45.033 1.00 62.88 167 ASP A O 1
#

Foldseek 3Di:
DDDDDDDDDDDDDDDDDPPPVLLVLLVVLQVVLVVVCVVVVHDLPPDALVSLLVVLVVCLVVDDLVVSVSSSVSSQVVNCVPHVDRSCPDVSNVVSSVVSVVVNVVVVVCVVPPPPPPDVCNVPDPDDPPDPPPPPPDDDDDDDDDDDPDDDDDPDDDDDDDDDDDD

Sequence (167 aa):
MKRFSSPKKRPRKRPAAKSTAAKSAEEKAWADFVSWCKARNLTAVPTNPWTLATYARWCEPHQRYPALAKTIKAIAKIHTSKSRKRPERHPMVTRTLRLIETRARTKKKTKDAPAALFPEDDIIGTGKPEAPKKNTIKKKPSPTTKKKTLKGLSAGPKLISKRKLKD